Protein AF-A0A831V0W3-F1 (afdb_monomer_lite)

pLDDT: mean 89.29, std 9.59, range [54.41, 97.88]

Sequence (166 aa):
MIELRIVPLGPARFGTRNVASPAVASRDDVWIAPPPSTVLGALGDLLGVRAECPQRGGSPTQAAEDALTALADQLGIRGMWGPLVKIGDKVGIPAMDFAAFPDGSAKKFDKKTRIGLALTERKAARPGYLYRATYLHPRRVAYIYYVDGLTAIRPTAVRLGGEGRS

Radius of gyration: 17.77 Å; chains: 1; bounding box: 41×40×54 Å

Structure (mmCIF, N/CA/C/O backbone):
data_AF-A0A831V0W3-F1
#
_entry.id   AF-A0A831V0W3-F1
#
loop_
_atom_site.group_PDB
_atom_site.id
_atom_site.type_symbol
_atom_site.label_atom_id
_atom_site.label_alt_id
_atom_site.label_comp_id
_atom_site.label_asym_id
_atom_site.label_entity_id
_atom_site.label_seq_id
_atom_site.pdbx_PDB_ins_code
_atom_site.Cartn_x
_atom_site.Cartn_y
_atom_site.Cartn_z
_atom_site.occupancy
_atom_site.B_iso_or_equiv
_atom_site.auth_seq_id
_atom_site.auth_comp_id
_atom_site.auth_asym_id
_atom_site.auth_atom_id
_atom_site.pdbx_PDB_model_num
ATOM 1 N N . MET A 1 1 ? -15.705 11.020 10.733 1.00 89.88 1 MET A N 1
ATOM 2 C CA . MET A 1 1 ? -14.756 9.890 10.646 1.00 89.88 1 MET A CA 1
ATOM 3 C C . MET A 1 1 ? -15.415 8.665 10.019 1.00 89.88 1 MET A C 1
ATOM 5 O O . MET A 1 1 ? -16.534 8.338 10.397 1.00 89.88 1 MET A O 1
ATOM 9 N N . ILE A 1 2 ? -14.734 8.012 9.075 1.00 94.12 2 ILE A N 1
ATOM 10 C CA . ILE A 1 2 ? -15.157 6.779 8.394 1.00 94.12 2 ILE A CA 1
ATOM 11 C C . ILE A 1 2 ? -14.101 5.675 8.558 1.00 94.12 2 ILE A C 1
ATOM 13 O O . ILE A 1 2 ? -12.914 5.974 8.693 1.00 94.12 2 ILE A O 1
ATOM 17 N N . GLU A 1 3 ? -14.520 4.407 8.520 1.00 95.50 3 GLU A N 1
ATOM 18 C CA . GLU A 1 3 ? -13.612 3.257 8.405 1.00 95.50 3 GLU A CA 1
ATOM 19 C C . GLU A 1 3 ? -13.372 2.948 6.921 1.00 95.50 3 GLU A C 1
ATOM 21 O O . GLU A 1 3 ? -14.286 2.534 6.205 1.00 95.50 3 GLU A O 1
ATOM 26 N N . LEU A 1 4 ? -12.137 3.124 6.459 1.00 96.12 4 LEU A N 1
ATOM 27 C CA . LEU A 1 4 ? -11.691 2.693 5.141 1.00 96.12 4 LEU A CA 1
ATOM 28 C C . LEU A 1 4 ? -11.081 1.295 5.252 1.00 96.12 4 LEU A C 1
ATOM 30 O O . LEU A 1 4 ? -10.072 1.093 5.932 1.00 96.12 4 LEU A O 1
ATOM 34 N N . ARG A 1 5 ? -11.678 0.332 4.547 1.00 96.31 5 ARG A N 1
ATOM 35 C CA . ARG A 1 5 ? -11.217 -1.057 4.511 1.00 96.31 5 ARG A CA 1
ATOM 36 C C . ARG A 1 5 ? -10.682 -1.410 3.127 1.00 96.31 5 ARG A C 1
ATOM 38 O O . ARG A 1 5 ? -11.418 -1.387 2.147 1.00 96.31 5 ARG A O 1
ATOM 45 N N . ILE A 1 6 ? -9.412 -1.788 3.072 1.00 96.69 6 ILE A N 1
ATOM 46 C CA . ILE A 1 6 ? -8.694 -2.140 1.846 1.00 96.69 6 ILE A CA 1
ATOM 47 C C . ILE A 1 6 ? -8.460 -3.649 1.832 1.00 96.69 6 ILE A C 1
ATOM 49 O O . ILE A 1 6 ? -7.834 -4.189 2.745 1.00 96.69 6 ILE A O 1
ATOM 53 N N . VAL A 1 7 ? -8.928 -4.332 0.789 1.00 96.44 7 VAL A N 1
ATOM 54 C CA . VAL A 1 7 ? -8.768 -5.783 0.622 1.00 96.44 7 VAL A CA 1
ATOM 55 C C . VAL A 1 7 ? -7.999 -6.050 -0.670 1.00 96.44 7 VAL A C 1
ATOM 57 O O . VAL A 1 7 ? -8.541 -5.784 -1.739 1.00 96.44 7 VAL A O 1
ATOM 60 N N . PRO A 1 8 ? -6.769 -6.589 -0.603 1.00 95.31 8 PRO A N 1
ATOM 61 C CA . PRO A 1 8 ? -6.021 -6.945 -1.805 1.00 95.31 8 PRO A CA 1
ATOM 62 C C . PRO A 1 8 ? -6.747 -8.018 -2.617 1.00 95.31 8 PRO A C 1
ATOM 64 O O . PRO A 1 8 ? -7.13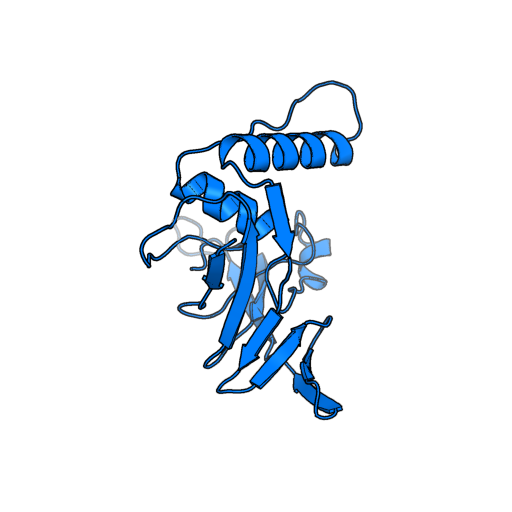5 -9.055 -2.069 1.00 95.31 8 PRO A O 1
ATOM 67 N N . LEU A 1 9 ? -6.868 -7.814 -3.929 1.00 94.56 9 LEU A N 1
ATOM 68 C CA . LEU A 1 9 ? -7.514 -8.775 -4.835 1.00 94.56 9 LEU A CA 1
ATOM 69 C C . LEU A 1 9 ? -6.565 -9.905 -5.271 1.00 94.56 9 LEU A C 1
ATOM 71 O O . LEU A 1 9 ? -6.972 -10.883 -5.896 1.00 94.56 9 LEU A O 1
ATOM 75 N N . GLY A 1 10 ? -5.284 -9.798 -4.925 1.00 93.94 10 GLY A N 1
ATOM 76 C CA . GLY A 1 10 ? -4.279 -10.828 -5.147 1.00 93.94 10 GLY A CA 1
ATOM 77 C C . GLY A 1 10 ? -2.994 -10.522 -4.382 1.00 93.94 10 GLY A C 1
ATOM 78 O O . GLY A 1 10 ? -3.031 -9.824 -3.368 1.00 93.94 10 GLY A O 1
ATOM 79 N N . PRO A 1 11 ? -1.831 -11.014 -4.855 1.00 95.12 11 PRO A N 1
ATOM 80 C CA . PRO A 1 11 ? -0.550 -10.579 -4.310 1.00 95.12 11 PRO A CA 1
ATOM 81 C C . PRO A 1 11 ? -0.469 -9.048 -4.211 1.00 95.12 11 PRO A C 1
ATOM 83 O O . PRO A 1 11 ? -0.888 -8.366 -5.142 1.00 95.12 11 PRO A O 1
ATOM 86 N N . ALA A 1 12 ? 0.069 -8.504 -3.130 1.00 94.94 12 ALA A N 1
ATOM 87 C CA . ALA A 1 12 ? 0.193 -7.061 -2.926 1.00 94.94 12 ALA A CA 1
ATOM 88 C C . ALA A 1 12 ? 1.667 -6.649 -2.917 1.00 94.94 12 ALA A C 1
ATOM 90 O O . ALA A 1 12 ? 2.540 -7.460 -2.595 1.00 94.94 12 ALA A O 1
ATOM 91 N N . ARG A 1 13 ? 1.959 -5.396 -3.275 1.00 93.75 13 ARG A N 1
ATOM 92 C CA . ARG A 1 13 ? 3.326 -4.867 -3.259 1.00 93.75 13 ARG A CA 1
ATOM 93 C C . ARG A 1 13 ? 3.346 -3.431 -2.761 1.00 93.75 13 ARG A C 1
ATOM 95 O O . ARG A 1 13 ? 3.069 -2.500 -3.510 1.00 93.75 13 ARG A O 1
ATOM 102 N N . PHE A 1 14 ? 3.750 -3.272 -1.511 1.00 93.06 14 PHE A N 1
ATOM 103 C CA . PHE A 1 14 ? 3.996 -1.979 -0.884 1.00 93.06 14 PHE A CA 1
ATOM 104 C C . PHE A 1 14 ? 5.507 -1.851 -0.697 1.00 93.06 14 PHE A C 1
ATOM 106 O O . PHE A 1 14 ? 6.048 -2.302 0.305 1.00 93.06 14 PHE A O 1
ATOM 113 N N . GLY A 1 15 ? 6.217 -1.370 -1.720 1.00 90.00 15 GLY A N 1
ATOM 114 C CA . GLY A 1 15 ? 7.682 -1.343 -1.715 1.00 90.00 15 GLY A CA 1
ATOM 115 C C . GLY A 1 15 ? 8.238 -0.546 -0.533 1.00 90.00 15 GLY A C 1
ATOM 116 O O . GLY A 1 15 ? 7.738 0.533 -0.226 1.00 90.00 15 GLY A O 1
ATOM 117 N N . THR A 1 16 ? 9.278 -1.063 0.124 1.00 87.75 16 THR A N 1
ATOM 118 C CA . THR A 1 16 ? 9.969 -0.325 1.203 1.00 87.75 16 THR A CA 1
ATOM 119 C C . THR A 1 16 ? 10.855 0.803 0.686 1.00 87.75 16 THR A C 1
ATOM 121 O O . THR A 1 16 ? 11.222 1.703 1.436 1.00 87.75 16 THR A O 1
ATOM 124 N N . ARG A 1 17 ? 11.217 0.744 -0.596 1.00 80.00 17 ARG A N 1
ATOM 125 C CA . ARG A 1 17 ? 12.086 1.697 -1.284 1.00 80.00 17 ARG A CA 1
ATOM 126 C C . ARG A 1 17 ? 11.819 1.659 -2.783 1.00 80.00 17 ARG A C 1
ATOM 128 O O . ARG A 1 17 ? 11.349 0.648 -3.307 1.00 80.00 17 ARG A O 1
ATOM 135 N N . ASN A 1 18 ? 12.213 2.720 -3.477 1.00 70.44 18 ASN A N 1
ATOM 136 C CA . ASN A 1 18 ? 12.272 2.709 -4.932 1.00 70.44 18 ASN A CA 1
ATOM 137 C C . ASN A 1 18 ? 13.465 1.865 -5.391 1.00 70.44 18 ASN A C 1
ATOM 139 O O . ASN A 1 18 ? 14.595 2.057 -4.938 1.00 70.44 18 ASN A O 1
ATOM 143 N N . VAL A 1 19 ? 13.222 0.926 -6.302 1.00 67.12 19 VAL A N 1
ATOM 144 C CA . VAL A 1 19 ? 14.269 0.091 -6.896 1.00 67.12 19 VAL A CA 1
ATOM 145 C C . VAL A 1 19 ? 14.667 0.718 -8.228 1.00 67.12 19 VAL A C 1
ATOM 147 O O . VAL A 1 19 ? 14.128 0.373 -9.271 1.00 67.12 19 VAL A O 1
ATOM 150 N N . ALA A 1 20 ? 15.571 1.697 -8.182 1.00 59.16 20 ALA A N 1
ATOM 151 C CA . ALA A 1 20 ? 15.970 2.464 -9.366 1.00 59.16 20 ALA A CA 1
ATOM 152 C C . ALA A 1 20 ? 17.127 1.831 -10.164 1.00 59.16 20 ALA A C 1
ATOM 154 O O . ALA A 1 20 ? 17.444 2.295 -11.254 1.00 59.16 20 ALA A O 1
ATOM 155 N N . SER A 1 21 ? 17.787 0.790 -9.639 1.00 59.56 21 SER A N 1
ATOM 156 C CA . SER A 1 21 ? 18.914 0.150 -10.324 1.00 59.56 21 SER A CA 1
ATOM 157 C C . SER A 1 21 ? 19.019 -1.356 -10.040 1.00 59.56 21 SER A C 1
ATOM 159 O O . SER A 1 21 ? 18.539 -1.825 -8.999 1.00 59.56 21 SER A O 1
ATOM 161 N N . PRO A 1 22 ? 19.694 -2.127 -10.919 1.00 56.75 22 PRO A N 1
ATOM 162 C CA . PRO A 1 22 ? 19.901 -3.566 -10.731 1.00 56.75 22 PRO A CA 1
ATOM 163 C C . PRO A 1 22 ? 20.595 -3.923 -9.408 1.00 56.75 22 PRO A C 1
ATOM 165 O O . PRO A 1 22 ? 20.255 -4.927 -8.784 1.00 56.75 22 PRO A O 1
ATOM 168 N N . ALA A 1 23 ? 21.515 -3.076 -8.930 1.00 54.41 23 ALA A N 1
ATOM 169 C CA . ALA A 1 23 ? 22.200 -3.278 -7.652 1.00 54.41 23 ALA A CA 1
ATOM 170 C C . ALA A 1 23 ? 21.224 -3.248 -6.459 1.00 54.41 23 ALA A C 1
ATOM 172 O O . ALA A 1 23 ? 21.380 -4.010 -5.502 1.00 54.41 23 ALA A O 1
ATOM 173 N N . VAL A 1 24 ? 20.172 -2.423 -6.540 1.00 58.75 24 VAL A N 1
ATOM 174 C CA . VAL A 1 24 ? 19.143 -2.282 -5.496 1.00 58.75 24 VAL A CA 1
ATOM 175 C C . VAL A 1 24 ? 18.071 -3.377 -5.598 1.00 58.75 24 VAL A C 1
ATOM 177 O O . VAL A 1 24 ? 17.477 -3.733 -4.582 1.00 58.75 24 VAL A O 1
ATOM 180 N N . ALA A 1 25 ? 17.871 -3.990 -6.772 1.00 59.53 25 ALA A N 1
ATOM 181 C CA . ALA A 1 25 ? 16.891 -5.070 -6.969 1.00 59.53 25 ALA A CA 1
ATOM 182 C C . ALA A 1 25 ? 17.184 -6.324 -6.121 1.00 59.53 25 ALA A C 1
ATOM 184 O O . ALA A 1 25 ? 16.272 -7.048 -5.709 1.00 59.53 25 ALA A O 1
ATOM 185 N N . SER A 1 26 ? 18.456 -6.553 -5.781 1.00 62.38 26 SER A N 1
ATOM 186 C CA . SER A 1 26 ? 18.864 -7.623 -4.860 1.00 62.38 26 SER A CA 1
ATOM 187 C C . SER A 1 26 ? 18.307 -7.445 -3.438 1.00 62.38 26 SER A C 1
ATOM 189 O O . SER A 1 26 ? 18.091 -8.433 -2.740 1.00 62.38 26 SER A O 1
ATOM 191 N N . ARG A 1 27 ? 17.999 -6.207 -3.026 1.00 72.25 27 ARG A N 1
ATOM 192 C CA . ARG A 1 27 ? 17.514 -5.840 -1.682 1.00 72.25 27 ARG A CA 1
ATOM 193 C C . ARG A 1 27 ? 16.036 -5.446 -1.663 1.00 72.25 27 ARG A C 1
ATOM 195 O O . ARG A 1 27 ? 15.586 -4.783 -0.732 1.00 72.25 27 ARG A O 1
ATOM 202 N N . ASP A 1 28 ? 15.296 -5.821 -2.702 1.00 82.62 28 ASP A N 1
ATOM 203 C CA . ASP A 1 28 ? 13.876 -5.518 -2.802 1.00 82.62 28 ASP A CA 1
ATOM 204 C C . ASP A 1 28 ? 13.051 -6.235 -1.720 1.00 82.62 28 ASP A C 1
ATOM 206 O O . ASP A 1 28 ? 13.121 -7.463 -1.575 1.00 82.62 28 ASP A O 1
ATOM 210 N N . ASP A 1 29 ? 12.245 -5.457 -0.998 1.00 88.62 29 ASP A N 1
ATOM 211 C CA . ASP A 1 29 ? 11.349 -5.923 0.058 1.00 88.62 29 ASP A CA 1
ATOM 212 C C . ASP A 1 29 ? 10.107 -5.026 0.164 1.00 88.62 29 ASP A C 1
ATOM 214 O O . ASP A 1 29 ? 10.079 -3.894 -0.337 1.00 88.62 29 ASP A O 1
ATOM 218 N N . VAL A 1 30 ? 9.083 -5.535 0.843 1.00 91.81 30 VAL A N 1
ATOM 219 C CA . VAL A 1 30 ? 7.760 -4.926 0.968 1.00 91.81 30 VAL A CA 1
ATOM 220 C C . VAL A 1 30 ? 7.339 -4.737 2.422 1.00 91.81 30 VAL A C 1
ATOM 222 O O . VAL A 1 30 ? 7.557 -5.606 3.268 1.00 91.81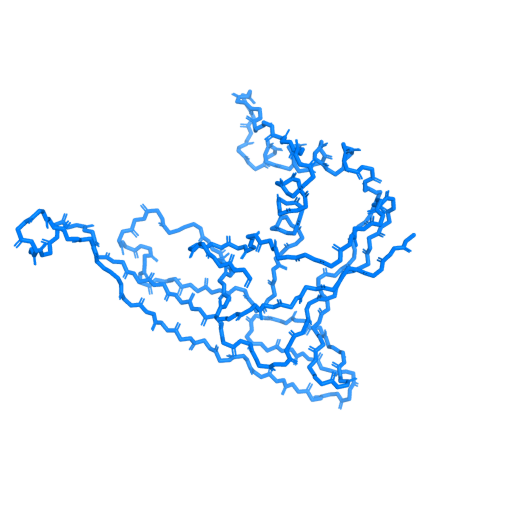 30 VAL A O 1
ATOM 225 N N . TRP A 1 31 ? 6.658 -3.624 2.679 1.00 93.25 31 TRP A N 1
ATOM 226 C CA . TRP A 1 31 ? 5.829 -3.425 3.860 1.00 93.25 31 TRP A CA 1
ATOM 227 C C . TRP A 1 31 ? 4.660 -4.405 3.838 1.00 93.25 31 TRP A C 1
ATOM 229 O O . TRP A 1 31 ? 4.124 -4.681 2.766 1.00 93.25 31 TRP A O 1
ATOM 239 N N . ILE A 1 32 ? 4.239 -4.916 5.000 1.00 94.38 32 ILE A N 1
ATOM 240 C CA . ILE A 1 32 ? 3.099 -5.850 5.095 1.00 94.38 32 ILE A CA 1
ATOM 241 C C . ILE A 1 32 ? 1.733 -5.164 4.995 1.00 94.38 32 ILE A C 1
ATOM 243 O O . ILE A 1 32 ? 0.731 -5.841 4.772 1.00 94.38 32 ILE A O 1
ATOM 247 N N . ALA A 1 33 ? 1.700 -3.842 5.158 1.00 95.44 33 ALA A N 1
ATOM 248 C CA . ALA A 1 33 ? 0.540 -2.976 5.010 1.00 95.44 33 ALA A CA 1
ATOM 249 C C . ALA A 1 33 ? 0.952 -1.737 4.195 1.00 95.44 33 ALA A C 1
ATOM 251 O O . ALA A 1 33 ? 2.125 -1.354 4.241 1.00 95.44 33 ALA A O 1
ATOM 252 N N . PRO A 1 34 ? 0.037 -1.121 3.428 1.00 95.31 34 PRO A N 1
ATOM 253 C CA . PRO A 1 34 ? 0.365 0.103 2.710 1.00 95.31 34 PRO A CA 1
ATOM 254 C C . PRO A 1 34 ? 0.734 1.207 3.717 1.00 95.31 34 PRO A C 1
ATOM 256 O O . PRO A 1 34 ? 0.183 1.243 4.811 1.00 95.31 34 PRO A O 1
ATOM 259 N N . PRO A 1 35 ? 1.675 2.110 3.422 1.00 93.81 35 PRO A N 1
ATOM 260 C CA . PRO A 1 35 ? 1.845 3.314 4.229 1.00 93.81 35 PRO A CA 1
ATOM 261 C C . PRO A 1 35 ? 0.717 4.325 3.932 1.00 93.81 35 PRO A C 1
ATOM 263 O O . PRO A 1 35 ? 0.149 4.291 2.834 1.00 93.81 35 PRO A O 1
ATOM 266 N N . PRO A 1 36 ? 0.405 5.257 4.857 1.00 93.75 36 PRO A N 1
ATOM 267 C CA . PRO A 1 36 ? -0.632 6.276 4.652 1.00 93.75 36 PRO A CA 1
ATOM 268 C C . PRO A 1 36 ? -0.480 7.062 3.342 1.00 93.75 36 PRO A C 1
ATOM 270 O O . PRO A 1 36 ? -1.461 7.283 2.640 1.00 93.75 36 PRO A O 1
ATOM 273 N N . SER A 1 37 ? 0.752 7.390 2.941 1.00 92.69 37 SER A N 1
ATOM 274 C CA . SER A 1 37 ? 1.039 8.072 1.670 1.00 92.69 37 SER A CA 1
ATO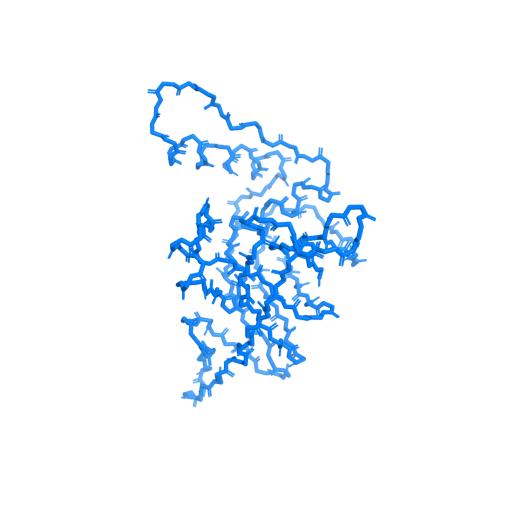M 275 C C . SER A 1 37 ? 0.596 7.277 0.436 1.00 92.69 37 SER A C 1
ATOM 277 O O . SER A 1 37 ? 0.092 7.853 -0.523 1.00 92.69 37 SER A O 1
ATOM 279 N N . THR A 1 38 ? 0.723 5.944 0.461 1.00 93.94 38 THR A N 1
ATOM 280 C CA . THR A 1 38 ? 0.243 5.069 -0.623 1.00 93.94 38 THR A CA 1
ATOM 281 C C . THR A 1 38 ? -1.283 5.057 -0.694 1.00 93.94 38 THR A C 1
ATOM 283 O O . THR A 1 38 ? -1.842 5.036 -1.787 1.00 93.94 38 THR A O 1
ATOM 286 N N . VAL A 1 39 ? -1.960 5.098 0.457 1.00 95.56 39 VAL A N 1
ATOM 287 C CA . VAL A 1 39 ? -3.428 5.169 0.515 1.00 95.56 39 VAL A CA 1
ATOM 288 C C . VAL A 1 39 ? -3.929 6.526 0.033 1.00 95.56 39 VAL A C 1
ATOM 290 O O . VAL A 1 39 ? -4.843 6.566 -0.784 1.00 95.56 39 VAL A O 1
ATOM 293 N N . LEU A 1 40 ? -3.304 7.624 0.469 1.00 94.31 40 LEU A N 1
ATOM 294 C CA . LEU A 1 40 ? -3.625 8.972 -0.006 1.00 94.31 40 LEU A CA 1
ATOM 295 C C . LEU A 1 40 ? -3.462 9.087 -1.522 1.00 94.31 40 LEU A C 1
ATOM 297 O O . LEU A 1 40 ? -4.379 9.556 -2.189 1.00 94.31 40 LEU A O 1
ATOM 301 N N . GLY A 1 41 ? -2.353 8.588 -2.076 1.00 92.62 41 GLY A N 1
ATOM 302 C CA . GLY A 1 41 ? -2.138 8.572 -3.524 1.00 92.62 41 GLY A CA 1
ATOM 303 C C . GLY A 1 41 ? -3.227 7.807 -4.284 1.00 92.62 41 GLY A C 1
ATOM 304 O O . GLY A 1 41 ? -3.726 8.295 -5.294 1.00 92.62 41 GLY A O 1
ATOM 305 N N . ALA A 1 42 ? -3.649 6.644 -3.776 1.00 94.12 42 ALA A N 1
ATOM 306 C CA . ALA A 1 42 ? -4.720 5.859 -4.394 1.00 94.12 42 ALA A CA 1
ATOM 307 C C . ALA A 1 42 ? -6.104 6.522 -4.273 1.00 94.12 42 ALA A C 1
ATOM 309 O O . ALA A 1 42 ? -6.905 6.436 -5.201 1.00 94.12 42 ALA A O 1
ATOM 310 N N . LEU A 1 43 ? -6.391 7.194 -3.153 1.00 94.50 43 LEU A N 1
ATOM 311 C CA . LEU A 1 43 ? -7.621 7.975 -2.983 1.00 94.50 43 LEU A CA 1
ATOM 312 C C . LEU A 1 43 ? -7.651 9.183 -3.923 1.00 94.50 43 LEU A C 1
ATOM 314 O O . LEU A 1 43 ? -8.689 9.450 -4.523 1.00 94.50 43 LEU A O 1
ATOM 318 N N . GLY A 1 44 ? -6.516 9.867 -4.078 1.00 93.56 44 GLY A N 1
ATOM 319 C CA . GLY A 1 44 ? -6.347 10.952 -5.040 1.00 93.56 44 GLY A CA 1
ATOM 320 C C . GLY A 1 44 ? -6.644 10.499 -6.464 1.00 93.56 44 GLY A C 1
ATOM 321 O O . GLY A 1 44 ? -7.525 11.058 -7.112 1.00 93.56 44 GLY A O 1
ATOM 322 N N . ASP A 1 45 ? -5.984 9.428 -6.914 1.00 92.88 45 ASP A N 1
ATOM 323 C CA . ASP A 1 45 ? -6.201 8.850 -8.247 1.00 92.88 45 ASP A CA 1
ATOM 324 C C . ASP A 1 45 ? -7.668 8.448 -8.470 1.00 92.88 45 ASP A C 1
ATOM 326 O O . ASP A 1 45 ? -8.270 8.828 -9.475 1.00 92.88 45 ASP A O 1
ATOM 330 N N . LEU A 1 46 ? -8.281 7.765 -7.495 1.00 93.56 46 LEU A N 1
ATOM 331 C CA . LEU A 1 46 ? -9.686 7.356 -7.564 1.00 93.56 46 LEU A CA 1
ATOM 332 C C . LEU A 1 46 ? -10.648 8.548 -7.692 1.00 93.56 46 LEU A C 1
ATOM 334 O O . LEU A 1 46 ? -11.645 8.458 -8.408 1.00 93.56 46 LEU A O 1
ATOM 338 N N . LEU A 1 47 ? -10.381 9.636 -6.970 1.00 92.62 47 LEU A N 1
ATOM 339 C CA . LEU A 1 47 ? -11.257 10.808 -6.904 1.00 92.62 47 LEU A CA 1
ATOM 340 C C . LEU A 1 47 ? -10.877 11.896 -7.920 1.00 92.62 47 LEU A C 1
ATOM 342 O O . LEU A 1 47 ? -11.477 12.968 -7.919 1.00 92.62 47 LEU A O 1
ATOM 346 N N . GLY A 1 48 ? -9.912 11.623 -8.805 1.00 90.94 48 GLY A N 1
ATOM 347 C CA . GLY A 1 48 ? -9.460 12.563 -9.833 1.00 90.94 48 GLY A CA 1
ATOM 348 C C . GLY A 1 48 ? -8.668 13.753 -9.283 1.00 90.94 48 GLY A C 1
ATOM 349 O O . GLY A 1 48 ? -8.520 14.761 -9.971 1.00 90.94 48 GLY A O 1
ATOM 350 N N . VAL A 1 49 ? -8.154 13.641 -8.059 1.00 90.19 49 VAL A N 1
ATOM 351 C CA . VAL A 1 49 ? -7.380 14.675 -7.373 1.00 90.19 49 VAL A CA 1
ATOM 352 C C . VAL A 1 49 ? -5.894 14.390 -7.561 1.00 90.19 49 VAL A C 1
ATOM 354 O O . VAL A 1 49 ? -5.395 13.323 -7.199 1.00 90.19 49 VAL A O 1
ATOM 357 N N . ARG A 1 50 ? -5.167 15.347 -8.139 1.00 82.62 50 ARG A N 1
ATOM 358 C CA . ARG A 1 50 ? -3.727 15.231 -8.393 1.00 82.62 50 ARG A CA 1
ATOM 359 C C . ARG A 1 50 ? -2.979 16.303 -7.619 1.00 82.62 50 ARG A C 1
ATOM 361 O O . ARG A 1 50 ? -3.305 17.479 -7.724 1.00 82.62 50 ARG A O 1
ATOM 368 N N . ALA A 1 51 ? -1.941 15.888 -6.904 1.00 73.44 51 ALA A N 1
ATOM 369 C CA . ALA A 1 51 ? -0.954 16.801 -6.354 1.00 73.44 51 ALA A CA 1
ATOM 370 C C . ALA A 1 51 ? 0.271 16.822 -7.266 1.00 73.44 51 ALA A C 1
ATOM 372 O O . ALA A 1 51 ? 0.849 15.779 -7.584 1.00 73.44 51 ALA A O 1
ATOM 373 N N . GLU A 1 52 ? 0.662 18.015 -7.694 1.00 78.00 52 GLU A N 1
ATOM 374 C CA . GLU A 1 52 ? 1.937 18.217 -8.366 1.00 78.00 52 GLU A CA 1
ATOM 375 C C . GLU A 1 52 ? 3.024 18.346 -7.306 1.00 78.00 52 GLU A C 1
ATOM 377 O O . GLU A 1 52 ? 2.877 19.101 -6.348 1.00 78.00 52 GLU A O 1
ATOM 382 N N . CYS A 1 53 ? 4.118 17.602 -7.465 1.00 72.25 53 CYS A N 1
ATOM 383 C CA . CYS A 1 53 ? 5.274 17.770 -6.597 1.00 72.25 53 CYS A CA 1
ATOM 384 C C . CYS A 1 53 ? 5.976 19.075 -7.002 1.00 72.25 53 CYS A C 1
ATOM 386 O O . CYS A 1 53 ? 6.489 19.151 -8.128 1.00 72.25 53 CYS A O 1
ATOM 388 N N . PRO A 1 54 ? 5.977 20.118 -6.153 1.00 68.19 54 PRO A N 1
ATOM 389 C CA . PRO A 1 54 ? 6.521 21.408 -6.538 1.00 68.19 54 PRO A CA 1
ATOM 390 C C . PRO A 1 54 ? 8.024 21.275 -6.808 1.00 68.19 54 PRO A C 1
ATOM 392 O O . PRO A 1 54 ? 8.799 20.899 -5.936 1.00 68.19 54 PRO A O 1
ATOM 395 N N . GLN A 1 55 ? 8.468 21.633 -8.016 1.00 65.31 55 GLN A N 1
ATOM 396 C CA . GLN A 1 55 ? 9.888 21.579 -8.405 1.00 65.31 55 GLN A CA 1
ATOM 397 C C . GLN A 1 55 ? 10.747 22.705 -7.791 1.00 65.31 55 GLN A C 1
ATOM 399 O O . GLN A 1 55 ? 11.849 22.990 -8.259 1.00 65.31 55 GLN A O 1
ATOM 404 N N . ARG A 1 56 ? 10.257 23.402 -6.762 1.00 56.78 56 ARG A N 1
ATOM 405 C CA . ARG A 1 56 ? 10.932 24.582 -6.211 1.00 56.78 56 ARG A CA 1
ATOM 406 C C . ARG A 1 56 ? 11.970 24.178 -5.173 1.00 56.78 56 ARG A C 1
ATOM 408 O O . ARG A 1 56 ? 11.569 23.779 -4.094 1.00 56.78 56 ARG A O 1
ATOM 415 N N . GLY A 1 57 ? 13.254 24.359 -5.502 1.00 60.81 57 GLY A N 1
ATOM 416 C CA . GLY A 1 57 ? 14.408 24.759 -4.660 1.00 60.81 57 GLY A CA 1
ATOM 417 C C . GLY A 1 57 ? 14.668 24.158 -3.263 1.00 60.81 57 GLY A C 1
ATOM 418 O O . GLY A 1 57 ? 15.712 24.457 -2.691 1.00 60.81 57 GLY A O 1
ATOM 419 N N . GLY A 1 58 ? 13.767 23.359 -2.698 1.00 68.88 58 GLY A N 1
ATOM 420 C CA . GLY A 1 58 ? 13.852 22.734 -1.383 1.00 68.88 58 GLY A CA 1
ATOM 421 C C . GLY A 1 58 ? 14.285 21.272 -1.459 1.00 68.88 58 GLY A C 1
ATOM 422 O O . GLY A 1 58 ? 14.587 20.741 -2.531 1.00 68.88 58 GLY A O 1
ATOM 423 N N . SER A 1 59 ? 14.324 20.602 -0.304 1.00 82.81 59 SER A N 1
ATOM 424 C CA . SER A 1 59 ? 14.630 19.172 -0.271 1.00 82.81 59 SER A CA 1
ATOM 425 C C . SER A 1 59 ? 13.501 18.375 -0.954 1.00 82.81 59 SER A C 1
ATOM 427 O O . SER A 1 59 ? 12.325 18.692 -0.759 1.00 82.81 59 SER A O 1
ATOM 429 N N . PRO A 1 60 ? 13.816 17.316 -1.726 1.00 81.25 60 PRO A N 1
ATOM 430 C CA . PRO A 1 60 ? 12.796 16.475 -2.357 1.00 81.25 60 PRO A CA 1
ATOM 431 C C . PRO A 1 60 ? 11.789 15.877 -1.367 1.00 81.25 60 PRO A C 1
ATOM 433 O O . PRO A 1 60 ? 10.634 15.655 -1.720 1.00 81.25 60 PRO A O 1
ATOM 436 N N . THR A 1 61 ? 12.219 15.627 -0.126 1.00 83.69 61 THR A N 1
ATOM 437 C CA . THR A 1 61 ? 11.356 15.126 0.947 1.00 83.69 61 THR A CA 1
ATOM 438 C C . THR A 1 61 ? 10.296 16.152 1.332 1.00 83.69 61 THR A C 1
ATOM 440 O O . THR A 1 61 ? 9.121 15.805 1.347 1.00 83.69 61 THR A O 1
ATOM 443 N N . GLN A 1 62 ? 10.686 17.412 1.559 1.00 86.06 62 GLN A N 1
ATOM 444 C CA . GLN A 1 62 ? 9.736 18.468 1.921 1.00 86.06 62 GLN A CA 1
ATOM 445 C C . GLN A 1 62 ? 8.704 18.681 0.810 1.00 86.06 62 GLN A C 1
ATOM 447 O O . GLN A 1 62 ? 7.511 18.714 1.076 1.00 86.06 62 GLN A O 1
ATOM 452 N N . ALA A 1 63 ? 9.149 18.728 -0.450 1.00 86.44 63 ALA A N 1
ATOM 453 C CA . ALA A 1 63 ? 8.239 18.881 -1.585 1.00 86.44 63 ALA A CA 1
ATOM 454 C C . ALA A 1 63 ? 7.219 17.728 -1.683 1.00 86.44 63 ALA A C 1
ATOM 456 O O . ALA A 1 63 ? 6.058 17.953 -2.023 1.00 86.44 63 ALA A O 1
ATOM 457 N N . ALA A 1 64 ? 7.631 16.495 -1.363 1.00 85.75 64 ALA A N 1
ATOM 458 C CA . ALA A 1 64 ? 6.731 15.345 -1.330 1.00 85.75 64 ALA A CA 1
ATOM 459 C C . ALA A 1 64 ? 5.731 15.415 -0.161 1.00 85.75 64 ALA A C 1
ATOM 461 O O . ALA A 1 64 ? 4.565 15.063 -0.340 1.00 85.75 64 ALA A O 1
ATOM 462 N N . GLU A 1 65 ? 6.163 15.871 1.015 1.00 88.44 65 GLU A N 1
ATOM 463 C CA . GLU A 1 65 ? 5.289 16.075 2.179 1.00 88.44 65 GLU A CA 1
ATOM 464 C C . GLU A 1 65 ? 4.262 17.188 1.934 1.00 88.44 65 GLU A C 1
ATOM 466 O O . GLU A 1 65 ? 3.073 16.999 2.205 1.00 88.44 65 GLU A O 1
ATOM 471 N N . ASP A 1 66 ? 4.685 18.303 1.338 1.00 89.12 66 ASP A N 1
ATOM 472 C CA . ASP A 1 66 ? 3.804 19.413 0.968 1.00 89.12 66 ASP A CA 1
ATOM 473 C C . ASP A 1 66 ? 2.758 18.960 -0.062 1.00 89.12 66 ASP A C 1
ATOM 475 O O . ASP A 1 66 ? 1.570 19.259 0.072 1.00 89.12 66 ASP A O 1
ATOM 479 N N . ALA A 1 67 ? 3.172 18.170 -1.060 1.00 89.69 67 ALA A N 1
ATOM 480 C CA . ALA A 1 67 ? 2.263 17.602 -2.054 1.00 89.69 67 ALA A CA 1
ATOM 481 C C . ALA A 1 67 ? 1.245 16.632 -1.427 1.00 89.69 67 ALA A C 1
ATOM 483 O O . ALA A 1 67 ? 0.068 16.656 -1.791 1.00 89.69 67 ALA A O 1
ATOM 484 N N . LEU A 1 68 ? 1.662 15.797 -0.468 1.00 90.44 68 LEU A N 1
ATOM 485 C CA . LEU A 1 68 ? 0.750 14.912 0.267 1.00 90.44 68 LEU A CA 1
ATOM 486 C C . LEU A 1 68 ? -0.226 15.693 1.154 1.00 90.44 68 LEU A C 1
ATOM 488 O O . LEU A 1 68 ? -1.387 15.299 1.260 1.00 90.44 68 LEU A O 1
ATOM 492 N N . THR A 1 69 ? 0.224 16.793 1.758 1.00 91.25 69 THR A N 1
ATOM 493 C CA . THR A 1 69 ? -0.623 17.679 2.568 1.00 91.25 69 THR A CA 1
ATOM 494 C C . THR A 1 69 ? -1.676 18.354 1.695 1.00 91.25 69 THR A C 1
ATOM 496 O O . THR A 1 69 ? -2.867 18.239 1.972 1.00 91.25 69 THR A O 1
ATOM 499 N N . ALA A 1 70 ? -1.265 18.938 0.566 1.00 91.31 70 ALA A N 1
ATOM 500 C CA . ALA A 1 70 ? -2.185 19.531 -0.401 1.00 91.31 70 ALA A CA 1
ATOM 501 C C . ALA A 1 70 ? -3.191 18.506 -0.953 1.00 91.31 70 ALA A C 1
ATOM 503 O O . ALA A 1 70 ? -4.362 18.828 -1.156 1.00 91.31 70 ALA A O 1
ATOM 504 N N . LEU A 1 71 ? -2.756 17.259 -1.173 1.00 93.19 71 LEU A N 1
ATOM 505 C CA . LEU A 1 71 ? -3.646 16.172 -1.575 1.00 93.19 71 LEU A CA 1
ATOM 506 C C . LEU A 1 71 ? -4.689 15.866 -0.494 1.00 93.19 71 LEU A C 1
ATOM 508 O O . LEU A 1 71 ? -5.868 15.714 -0.810 1.00 93.19 71 LEU A O 1
ATOM 512 N N . ALA A 1 72 ? -4.272 15.776 0.771 1.00 94.25 72 ALA A N 1
ATOM 513 C CA . ALA A 1 72 ? -5.182 15.550 1.888 1.00 94.25 72 ALA A CA 1
ATOM 514 C C . ALA A 1 72 ? -6.212 16.685 2.013 1.00 94.25 72 ALA A C 1
ATOM 516 O O . ALA A 1 72 ? -7.405 16.395 2.121 1.00 94.25 72 ALA A O 1
ATOM 517 N N . ASP A 1 73 ? -5.780 17.944 1.890 1.00 93.62 73 ASP A N 1
ATOM 518 C CA . ASP A 1 73 ? -6.654 19.122 1.939 1.00 93.62 73 ASP A CA 1
ATOM 519 C C . ASP A 1 73 ? -7.710 19.102 0.825 1.00 93.62 73 ASP A C 1
ATOM 521 O O . ASP A 1 73 ? -8.900 19.290 1.088 1.00 93.62 73 ASP A O 1
ATOM 525 N N . GLN A 1 74 ? -7.307 18.803 -0.416 1.00 93.56 74 GLN A N 1
ATOM 526 C CA . GLN A 1 74 ? -8.230 18.705 -1.556 1.00 93.56 74 GLN A CA 1
ATOM 527 C C . GLN A 1 74 ? -9.231 17.550 -1.414 1.00 93.56 74 GLN A C 1
ATOM 529 O O . GLN A 1 74 ? -10.367 17.650 -1.875 1.00 93.56 74 GLN A O 1
ATOM 534 N N . LEU A 1 75 ? -8.829 16.462 -0.754 1.00 94.19 75 LEU A N 1
ATOM 535 C CA . LEU A 1 75 ? -9.705 15.337 -0.416 1.00 94.19 75 LEU A CA 1
ATOM 536 C C . LEU A 1 75 ? -10.598 15.613 0.810 1.00 94.19 75 LEU A C 1
ATOM 538 O O . LEU A 1 75 ? -11.430 14.770 1.159 1.00 94.19 75 LEU A O 1
ATOM 542 N N . GLY A 1 76 ? -10.422 16.760 1.476 1.00 94.88 76 GLY A N 1
ATOM 543 C CA . GLY A 1 76 ? -11.110 17.119 2.715 1.00 94.88 76 GLY A CA 1
ATOM 544 C C . GLY A 1 76 ? -10.654 16.310 3.932 1.00 94.88 76 GLY A C 1
ATOM 545 O O . GLY A 1 76 ? -11.353 16.284 4.943 1.00 94.88 76 GLY A O 1
ATOM 546 N N . ILE A 1 77 ? -9.515 15.618 3.853 1.00 96.06 77 ILE A N 1
ATOM 547 C CA . ILE A 1 77 ? -9.014 14.746 4.917 1.00 96.06 77 ILE A CA 1
ATOM 548 C C . ILE A 1 77 ? -8.346 15.589 6.004 1.00 96.06 77 ILE A C 1
ATOM 550 O O . ILE A 1 77 ? -7.301 16.187 5.788 1.00 96.06 77 ILE A O 1
ATOM 554 N N . ARG A 1 78 ? -8.915 15.559 7.211 1.00 95.62 78 ARG A N 1
ATOM 555 C CA . ARG A 1 78 ? -8.375 16.245 8.402 1.00 95.62 78 ARG A CA 1
ATOM 556 C C . ARG A 1 78 ? -7.457 15.359 9.240 1.00 95.62 78 ARG A C 1
ATOM 558 O O . ARG A 1 78 ? -6.685 15.852 10.054 1.00 95.62 78 ARG A O 1
ATOM 565 N N . GLY A 1 79 ? -7.573 14.043 9.079 1.00 95.00 79 GLY A N 1
ATOM 566 C CA . GLY A 1 79 ? -6.780 13.070 9.820 1.00 95.00 79 GLY A CA 1
ATOM 567 C C . GLY A 1 79 ? -6.935 11.661 9.264 1.00 95.00 79 GLY A C 1
ATOM 568 O O . GLY A 1 79 ? -8.005 11.284 8.783 1.00 95.00 79 GLY A O 1
ATOM 569 N N . MET A 1 80 ? -5.858 10.880 9.337 1.00 95.69 80 MET A N 1
ATOM 570 C CA . MET A 1 80 ? -5.823 9.472 8.948 1.00 95.69 80 MET A CA 1
ATOM 571 C C . MET A 1 80 ? -5.062 8.675 10.013 1.00 95.69 80 MET A C 1
ATOM 573 O O . MET A 1 80 ? -3.907 8.973 10.304 1.00 95.69 80 MET A O 1
ATOM 577 N N . TRP A 1 81 ? -5.697 7.643 10.568 1.00 95.94 81 TRP A N 1
ATOM 578 C CA . TRP A 1 81 ? -5.113 6.750 11.572 1.00 95.94 81 TRP A CA 1
ATOM 579 C C . TRP A 1 81 ? -5.038 5.322 11.031 1.00 95.94 81 TRP A C 1
ATOM 581 O O . TRP A 1 81 ? -6.006 4.822 10.458 1.00 95.94 81 TRP A O 1
ATOM 591 N N . GLY A 1 82 ? -3.898 4.659 11.231 1.00 94.62 82 GLY A N 1
ATOM 592 C CA . GLY A 1 82 ? -3.625 3.301 10.755 1.00 94.62 82 GLY A CA 1
ATOM 593 C C . GLY A 1 82 ? -2.200 3.159 10.199 1.00 94.62 82 GLY A C 1
ATOM 594 O O . GLY A 1 82 ? -1.390 4.072 10.366 1.00 94.62 82 GLY A O 1
ATOM 595 N N . PRO A 1 83 ? -1.882 2.046 9.511 1.00 96.06 83 PRO A N 1
ATOM 596 C CA . PRO A 1 83 ? -2.765 0.909 9.240 1.00 96.06 83 PRO A CA 1
ATOM 597 C C . PRO A 1 83 ? -2.972 -0.009 10.449 1.00 96.06 83 PRO A C 1
ATOM 599 O O . PRO A 1 83 ? -2.033 -0.315 11.179 1.00 96.06 83 PRO A O 1
ATOM 602 N N . LEU A 1 84 ? -4.183 -0.550 10.578 1.00 97.44 84 LEU A N 1
ATOM 603 C CA . LEU A 1 84 ? -4.430 -1.806 11.290 1.00 97.44 84 LEU A CA 1
ATOM 604 C C . LEU A 1 84 ? -4.587 -2.948 10.282 1.00 97.44 84 LEU A C 1
ATOM 606 O O . LEU A 1 84 ? -4.972 -2.738 9.130 1.00 97.44 84 LEU A O 1
ATOM 610 N N . VAL A 1 85 ? -4.311 -4.172 10.717 1.00 97.00 85 VAL A N 1
ATOM 611 C CA . VAL A 1 85 ? -4.454 -5.383 9.905 1.00 97.00 85 VAL A CA 1
ATOM 612 C C . VAL A 1 85 ? -5.541 -6.258 10.510 1.00 97.00 85 VAL A C 1
ATOM 614 O O . VAL A 1 85 ? -5.416 -6.714 11.644 1.00 97.00 85 VAL A O 1
ATOM 617 N N . LYS A 1 86 ? -6.581 -6.558 9.734 1.00 96.81 86 LYS A N 1
ATOM 618 C CA . LYS A 1 86 ? -7.606 -7.540 10.088 1.00 96.81 86 LYS A CA 1
ATOM 619 C C . LYS A 1 86 ? -7.341 -8.868 9.390 1.00 96.81 86 LYS A C 1
ATOM 621 O O . LYS A 1 86 ? -7.218 -8.901 8.167 1.00 96.81 86 LYS A O 1
ATOM 626 N N . ILE A 1 87 ? -7.278 -9.958 10.155 1.00 94.06 87 ILE A N 1
ATOM 627 C CA . ILE A 1 87 ? -7.100 -11.329 9.656 1.00 94.06 87 ILE A CA 1
ATOM 628 C C . ILE A 1 87 ? -8.164 -12.222 10.295 1.00 94.06 87 ILE A C 1
ATOM 630 O O . ILE A 1 87 ? -8.084 -12.538 11.482 1.00 94.06 87 ILE A O 1
ATOM 634 N N . GLY A 1 88 ? -9.154 -12.640 9.502 1.00 89.88 88 GLY A N 1
ATOM 635 C CA . GLY A 1 88 ? -10.373 -13.233 10.063 1.00 89.88 88 GLY A CA 1
ATOM 636 C C . GLY A 1 88 ? -11.047 -12.237 11.010 1.00 89.88 88 GLY A C 1
ATOM 637 O O . GLY A 1 88 ? -11.269 -11.088 10.626 1.00 89.88 88 GLY A O 1
ATOM 638 N N . ASP A 1 89 ? -11.299 -12.652 12.249 1.00 90.94 89 ASP A N 1
ATOM 639 C CA . ASP A 1 89 ? -11.929 -11.806 13.273 1.00 90.94 89 ASP A CA 1
ATOM 640 C C . ASP A 1 89 ? -10.929 -11.035 14.143 1.00 90.94 89 ASP A C 1
ATOM 642 O O . ASP A 1 89 ? -11.325 -10.187 14.940 1.00 90.94 89 ASP A O 1
ATOM 646 N N . LYS A 1 90 ? -9.623 -11.272 13.970 1.00 94.56 90 LYS A N 1
ATOM 647 C CA . LYS A 1 90 ? -8.583 -10.582 14.740 1.00 94.56 90 LYS A CA 1
ATOM 648 C C . LYS A 1 90 ? -8.169 -9.280 14.066 1.00 94.56 90 LYS A C 1
ATOM 650 O O . LYS A 1 90 ? -7.934 -9.260 12.858 1.00 94.56 90 LYS A O 1
ATOM 655 N N . VAL A 1 91 ? -7.999 -8.225 14.859 1.00 96.81 91 VAL A N 1
ATOM 656 C CA . VAL A 1 91 ? -7.413 -6.944 14.438 1.00 96.81 91 VAL A CA 1
ATOM 657 C C . VAL A 1 91 ? -6.091 -6.755 15.170 1.00 96.81 91 VAL A C 1
ATOM 659 O O . VAL A 1 91 ? -6.027 -6.932 16.385 1.00 96.81 91 VAL A O 1
ATOM 662 N N . GLY A 1 92 ? -5.035 -6.449 14.425 1.00 96.25 92 GLY A N 1
ATOM 663 C CA . GLY A 1 92 ? -3.678 -6.322 14.937 1.00 96.25 92 GLY A CA 1
ATOM 664 C C . GLY A 1 92 ? -2.925 -5.143 14.334 1.00 96.25 92 GLY A C 1
ATOM 665 O O . GLY A 1 92 ? -3.382 -4.497 13.388 1.00 96.25 92 GLY A O 1
ATOM 666 N N . ILE A 1 93 ? -1.747 -4.885 14.890 1.00 96.12 93 ILE A N 1
ATOM 667 C CA . ILE A 1 93 ? -0.846 -3.811 14.480 1.00 96.12 93 ILE A CA 1
ATOM 668 C C . ILE A 1 93 ? 0.212 -4.409 13.543 1.00 96.12 93 ILE A C 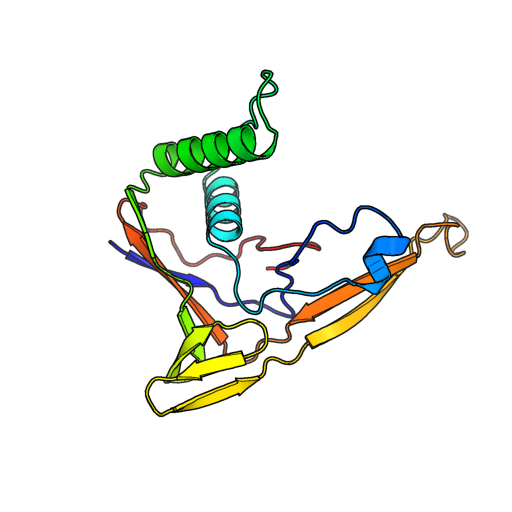1
ATOM 670 O O . ILE A 1 93 ? 0.851 -5.403 13.908 1.00 96.12 93 ILE A O 1
ATOM 674 N N . PRO A 1 94 ? 0.403 -3.860 12.331 1.00 95.00 94 PRO A N 1
ATOM 675 C CA . PRO A 1 94 ? 1.459 -4.312 11.441 1.00 95.00 94 PRO A CA 1
ATOM 676 C C . PRO A 1 94 ? 2.840 -3.889 11.954 1.00 95.00 94 PRO A C 1
ATOM 678 O O . PRO A 1 94 ? 3.068 -2.724 12.262 1.00 95.00 94 PRO A O 1
ATOM 681 N N . ALA A 1 95 ? 3.773 -4.836 11.979 1.00 89.56 95 ALA A N 1
ATOM 682 C CA . ALA A 1 95 ? 5.211 -4.614 12.112 1.00 89.56 95 ALA A CA 1
ATOM 683 C C . ALA A 1 95 ? 5.914 -4.873 10.760 1.00 89.56 95 ALA A C 1
ATOM 685 O O . ALA A 1 95 ? 5.264 -4.971 9.723 1.00 89.56 95 ALA A O 1
ATOM 686 N N . MET A 1 96 ? 7.245 -5.004 10.748 1.00 82.12 96 MET A N 1
ATOM 687 C CA . MET A 1 96 ? 8.018 -5.219 9.510 1.00 82.12 96 MET A CA 1
ATOM 688 C C . MET A 1 96 ? 7.608 -6.486 8.737 1.00 82.12 96 MET A C 1
ATOM 690 O O . MET A 1 96 ? 7.429 -6.431 7.523 1.00 82.12 96 MET A O 1
ATOM 694 N N . ASP A 1 97 ? 7.451 -7.619 9.434 1.00 89.00 97 ASP A N 1
ATOM 695 C CA . ASP A 1 97 ? 7.241 -8.943 8.816 1.00 89.00 97 ASP A CA 1
ATOM 696 C C . ASP A 1 97 ? 6.006 -9.693 9.338 1.00 89.00 97 ASP A C 1
ATOM 698 O O . ASP A 1 97 ? 5.649 -10.762 8.829 1.00 89.00 97 ASP A O 1
ATOM 702 N N . PHE A 1 98 ? 5.349 -9.164 10.368 1.00 92.81 98 PHE A N 1
ATOM 703 C CA . PHE A 1 98 ? 4.233 -9.812 11.049 1.00 92.81 98 PHE A CA 1
ATOM 704 C C . PHE A 1 98 ? 3.208 -8.793 11.546 1.00 92.81 98 PHE A C 1
ATOM 706 O O . PHE A 1 98 ? 3.534 -7.628 11.742 1.00 92.81 98 PHE A O 1
ATOM 713 N N . ALA A 1 99 ? 1.978 -9.240 11.781 1.00 95.56 99 ALA A N 1
ATOM 714 C CA . ALA A 1 99 ? 1.001 -8.491 12.566 1.00 95.56 99 ALA A CA 1
ATOM 715 C C . ALA A 1 99 ? 0.987 -9.015 14.006 1.00 95.56 99 ALA A C 1
ATOM 717 O O . ALA A 1 99 ? 0.911 -10.231 14.202 1.00 95.56 99 ALA A O 1
ATOM 718 N N . ALA A 1 100 ? 1.068 -8.110 14.980 1.00 96.12 100 ALA A N 1
ATOM 719 C CA . ALA A 1 100 ? 0.906 -8.406 16.402 1.00 96.12 100 ALA A CA 1
ATOM 720 C C . ALA A 1 100 ? -0.550 -8.184 16.822 1.00 96.12 100 ALA A C 1
ATOM 722 O O . ALA A 1 100 ? -1.166 -7.197 16.413 1.00 96.12 100 ALA A O 1
ATOM 723 N N . PHE A 1 101 ? -1.094 -9.075 17.642 1.00 96.31 101 PHE A N 1
ATOM 724 C CA . PHE A 1 101 ? -2.476 -9.013 18.111 1.00 96.31 101 PHE A CA 1
ATOM 725 C C . PHE A 1 101 ? -2.544 -8.725 19.619 1.00 96.31 101 PHE A C 1
ATOM 727 O O . PHE A 1 101 ? -1.606 -9.061 20.344 1.00 96.31 101 PHE A O 1
ATOM 734 N N . PRO A 1 102 ? -3.651 -8.140 20.119 1.00 93.50 102 PRO A N 1
ATOM 735 C CA . PRO A 1 102 ? -3.813 -7.831 21.545 1.00 93.50 102 PRO A CA 1
ATOM 736 C C . PRO A 1 102 ? -3.729 -9.045 22.483 1.00 93.50 102 PRO A C 1
ATOM 738 O O . PRO A 1 102 ? -3.417 -8.886 23.655 1.00 93.50 102 PRO A O 1
ATOM 741 N N . ASP A 1 103 ? -3.978 -10.254 21.973 1.00 94.06 103 ASP A N 1
ATOM 742 C CA . ASP A 1 103 ? -3.857 -11.516 22.717 1.00 94.06 103 ASP A CA 1
ATOM 743 C C . ASP A 1 103 ? -2.402 -12.020 22.844 1.00 94.06 103 ASP A C 1
ATOM 745 O O . ASP A 1 103 ? -2.171 -13.141 23.291 1.00 94.06 103 ASP A O 1
ATOM 749 N N . GLY A 1 104 ? -1.420 -11.221 22.410 1.00 93.38 104 GLY A N 1
ATOM 750 C CA . GLY A 1 104 ? 0.003 -11.565 22.414 1.00 93.38 104 GLY A CA 1
ATOM 751 C C . GLY A 1 104 ? 0.434 -12.467 21.254 1.00 93.38 104 GLY A C 1
ATOM 752 O O . GLY A 1 104 ? 1.628 -12.717 21.085 1.00 93.38 104 GLY A O 1
ATOM 753 N N . SER A 1 105 ? -0.500 -12.942 20.422 1.00 95.12 105 SER A N 1
ATOM 754 C CA . SER A 1 105 ? -0.154 -13.724 19.237 1.00 95.12 105 SER A CA 1
ATOM 755 C C . SER A 1 105 ? 0.417 -12.840 18.124 1.00 95.12 105 SER A C 1
ATOM 757 O O . SER A 1 105 ? 0.133 -11.645 18.024 1.00 95.12 105 SER A O 1
ATOM 759 N N . ALA A 1 106 ? 1.220 -13.442 17.247 1.00 94.81 106 ALA A N 1
ATOM 760 C CA . ALA A 1 106 ? 1.761 -12.784 16.066 1.00 94.81 106 ALA A CA 1
ATOM 761 C C . ALA A 1 106 ? 1.578 -13.666 14.830 1.00 94.81 106 ALA A C 1
A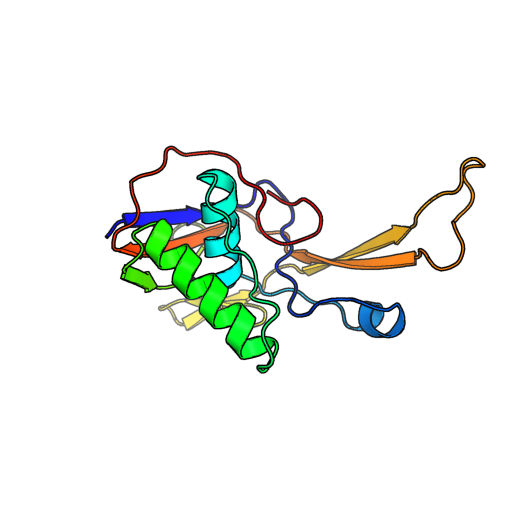TOM 763 O O . ALA A 1 106 ? 1.706 -14.890 14.896 1.00 94.81 106 ALA A O 1
ATOM 764 N N . LYS A 1 107 ? 1.301 -13.046 13.680 1.00 94.19 107 LYS A N 1
ATOM 765 C CA . LYS A 1 107 ? 1.190 -13.752 12.399 1.00 94.19 107 LYS A CA 1
ATOM 766 C C . LYS A 1 107 ? 2.140 -13.169 11.369 1.00 94.19 107 LYS A C 1
ATOM 768 O O . LYS A 1 107 ? 1.986 -12.020 10.961 1.00 94.19 107 LYS A O 1
ATOM 773 N N . LYS A 1 108 ? 3.084 -13.995 10.917 1.00 93.56 108 LYS A N 1
ATOM 774 C CA . LYS A 1 108 ? 4.011 -13.662 9.834 1.00 93.56 108 LYS A CA 1
ATOM 775 C C . LYS A 1 108 ? 3.287 -13.616 8.487 1.00 93.56 108 LYS A C 1
ATOM 777 O O . LYS A 1 108 ? 2.364 -14.395 8.243 1.00 93.56 108 LYS A O 1
ATOM 782 N N . PHE A 1 109 ? 3.715 -12.702 7.624 1.00 92.50 109 PHE A N 1
ATOM 783 C CA . PHE A 1 109 ? 3.213 -12.592 6.259 1.00 92.50 109 PHE A CA 1
ATOM 784 C C . PHE A 1 109 ? 4.092 -13.359 5.273 1.00 92.50 109 PHE A C 1
ATOM 786 O O . PHE A 1 109 ? 5.318 -13.249 5.289 1.00 92.50 109 PHE A O 1
ATOM 793 N N . ASP A 1 110 ? 3.447 -14.085 4.360 1.00 91.88 110 ASP A N 1
ATOM 794 C CA . ASP A 1 110 ? 4.138 -14.780 3.280 1.00 91.88 110 ASP A CA 1
ATOM 795 C C . ASP A 1 110 ? 4.603 -13.778 2.220 1.00 91.88 110 ASP A C 1
ATOM 797 O O . ASP A 1 110 ? 3.803 -13.207 1.465 1.00 91.88 110 ASP A O 1
ATOM 801 N N . LYS A 1 111 ? 5.921 -13.601 2.142 1.00 92.69 111 LYS A N 1
ATOM 802 C CA . LYS A 1 111 ? 6.606 -12.846 1.092 1.00 92.69 111 LYS A CA 1
ATOM 803 C C . LYS A 1 111 ? 7.111 -13.822 0.029 1.00 92.69 111 LYS A C 1
ATOM 805 O O . LYS A 1 111 ? 7.787 -14.796 0.349 1.00 92.69 111 LYS A O 1
ATOM 810 N N . LYS A 1 112 ? 6.808 -13.569 -1.247 1.00 93.12 112 LYS A N 1
ATOM 811 C CA . LYS A 1 112 ? 7.371 -14.333 -2.372 1.00 93.12 112 LYS A CA 1
ATOM 812 C C . LYS A 1 112 ? 8.014 -13.404 -3.378 1.00 93.12 112 LYS A C 1
ATOM 814 O O . LYS A 1 112 ? 7.423 -12.410 -3.791 1.00 93.12 112 LYS A O 1
ATOM 819 N N . THR A 1 113 ? 9.216 -13.769 -3.793 1.00 91.62 113 THR A N 1
ATOM 820 C CA . THR A 1 113 ? 9.933 -13.101 -4.873 1.00 91.62 113 THR A CA 1
ATOM 821 C C . THR A 1 113 ? 9.435 -13.605 -6.227 1.00 91.62 113 THR A C 1
ATOM 823 O O . THR A 1 113 ? 9.204 -14.800 -6.403 1.00 91.62 113 THR A O 1
ATOM 826 N N . ARG A 1 114 ? 9.311 -12.697 -7.192 1.00 91.25 114 ARG A N 1
ATOM 827 C CA . ARG A 1 114 ? 9.168 -12.992 -8.619 1.00 91.25 114 ARG A CA 1
ATOM 828 C C . ARG A 1 114 ? 10.310 -12.333 -9.381 1.00 91.25 114 ARG A C 1
ATOM 830 O O . ARG A 1 114 ? 10.773 -11.258 -8.999 1.00 91.25 114 ARG A O 1
ATOM 837 N N . ILE A 1 115 ? 10.741 -12.990 -10.448 1.00 89.25 115 ILE A N 1
ATOM 838 C CA . ILE A 1 115 ? 11.722 -12.465 -11.394 1.00 89.25 115 ILE A CA 1
ATOM 839 C C . ILE A 1 115 ? 10.973 -12.164 -12.684 1.00 89.25 115 ILE A C 1
ATOM 841 O O . ILE A 1 115 ? 10.199 -13.000 -13.154 1.00 89.25 115 ILE A O 1
ATOM 845 N N . GLY A 1 116 ? 11.180 -10.972 -13.225 1.00 88.00 116 GLY A N 1
ATOM 846 C CA . GLY A 1 116 ? 10.641 -10.571 -14.515 1.00 88.00 116 GLY A CA 1
ATOM 847 C C . GLY A 1 116 ? 11.754 -10.105 -15.441 1.00 88.00 116 GLY A C 1
ATOM 848 O O . GLY A 1 116 ? 12.830 -9.705 -14.996 1.00 88.00 116 GLY A O 1
ATOM 849 N N . LEU A 1 117 ? 11.497 -10.180 -16.741 1.00 89.81 117 LEU A N 1
ATOM 850 C CA . LEU A 1 117 ? 12.390 -9.666 -17.769 1.00 89.81 117 LEU A CA 1
ATOM 851 C C . LEU A 1 117 ? 11.585 -9.008 -18.884 1.00 89.81 117 LEU A C 1
ATOM 853 O O . LEU A 1 117 ? 10.446 -9.402 -19.139 1.00 89.81 117 LEU A O 1
ATOM 857 N N . ALA A 1 118 ? 12.178 -8.029 -19.562 1.00 89.25 118 ALA A N 1
ATOM 858 C CA . ALA A 1 118 ? 11.623 -7.519 -20.811 1.00 89.25 118 ALA A CA 1
ATOM 859 C C . ALA A 1 118 ? 12.124 -8.353 -21.995 1.00 89.25 118 ALA A C 1
ATOM 861 O O . ALA A 1 118 ? 13.291 -8.751 -22.038 1.00 89.25 118 ALA A O 1
ATOM 862 N N . LEU A 1 119 ? 11.248 -8.590 -22.970 1.00 93.81 119 LEU A N 1
ATOM 863 C CA . LEU A 1 119 ? 11.591 -9.260 -24.221 1.00 93.81 119 LEU A CA 1
ATOM 864 C C . LEU A 1 119 ? 11.849 -8.238 -25.330 1.00 93.81 119 LEU A C 1
ATOM 866 O O . LEU A 1 119 ? 11.269 -7.154 -25.347 1.00 93.81 119 LEU A O 1
ATOM 870 N N . THR A 1 120 ? 12.721 -8.596 -26.265 1.00 94.75 120 THR A N 1
ATOM 871 C CA . THR A 1 120 ? 12.842 -7.922 -27.560 1.00 94.75 120 THR A CA 1
ATOM 872 C C . THR A 1 120 ? 11.738 -8.400 -28.504 1.00 94.75 120 THR A C 1
ATOM 874 O O . THR A 1 120 ? 11.086 -9.417 -28.257 1.00 94.75 120 THR A O 1
ATOM 877 N N . GLU A 1 121 ? 11.576 -7.727 -29.642 1.00 95.94 121 GLU A N 1
ATOM 878 C CA . GLU A 1 121 ? 10.647 -8.142 -30.709 1.00 95.94 121 GLU A CA 1
ATOM 879 C C . GLU A 1 121 ? 10.910 -9.573 -31.208 1.00 95.94 121 GLU A C 1
ATOM 881 O O . GLU A 1 121 ? 10.002 -10.270 -31.653 1.00 95.94 121 GLU A O 1
ATOM 886 N N . ARG A 1 122 ? 12.149 -10.058 -31.061 1.00 96.31 122 ARG A N 1
ATOM 887 C CA . ARG A 1 122 ? 12.563 -11.418 -31.432 1.00 96.31 122 ARG A CA 1
ATOM 888 C C . ARG A 1 122 ? 12.350 -12.449 -30.319 1.00 96.31 122 ARG A C 1
ATOM 890 O O . ARG A 1 122 ? 12.891 -13.546 -30.406 1.00 96.31 122 ARG A O 1
ATOM 897 N N . LYS A 1 123 ? 11.605 -12.108 -29.260 1.00 94.81 123 LYS A N 1
ATOM 898 C CA . LYS A 1 123 ? 11.365 -12.960 -28.077 1.00 94.81 123 LYS A CA 1
ATOM 899 C C . LYS A 1 123 ? 12.644 -13.384 -27.335 1.00 94.81 123 LYS A C 1
ATOM 901 O O . LYS A 1 123 ? 12.641 -14.383 -26.623 1.00 94.81 123 LYS A O 1
ATOM 906 N N . ALA A 1 124 ? 13.724 -12.614 -27.465 1.00 95.06 124 ALA A N 1
ATOM 907 C CA . ALA A 1 124 ? 14.935 -12.785 -26.664 1.00 95.06 124 ALA A CA 1
ATOM 908 C C . ALA A 1 124 ? 14.902 -11.860 -25.439 1.00 95.06 124 ALA A C 1
ATOM 910 O O . ALA A 1 124 ? 14.241 -10.822 -25.468 1.00 95.06 124 ALA A O 1
ATOM 911 N N . ALA A 1 125 ? 15.636 -12.195 -24.376 1.00 92.06 125 ALA A N 1
ATOM 912 C CA . ALA A 1 125 ? 15.760 -11.313 -23.216 1.00 92.06 125 ALA A CA 1
ATOM 913 C C . ALA A 1 125 ? 16.450 -9.994 -23.604 1.00 92.06 125 ALA A C 1
ATOM 915 O O . ALA A 1 125 ? 17.517 -9.997 -24.221 1.00 92.06 125 ALA A O 1
ATOM 916 N N . ARG A 1 126 ? 15.846 -8.858 -23.241 1.00 89.81 126 ARG A N 1
ATOM 917 C CA . ARG A 1 126 ? 16.422 -7.534 -23.488 1.00 89.81 126 ARG A CA 1
ATOM 918 C C . ARG A 1 126 ? 17.578 -7.284 -22.505 1.00 89.81 126 ARG A C 1
ATOM 920 O O . ARG A 1 126 ? 17.352 -7.346 -21.291 1.00 89.81 126 ARG A O 1
ATOM 927 N N . PRO A 1 127 ? 18.797 -6.970 -22.985 1.00 87.75 127 PRO A N 1
ATOM 928 C CA . PRO A 1 127 ? 19.946 -6.739 -22.112 1.00 87.75 127 PRO A CA 1
ATOM 929 C C . PRO A 1 127 ? 19.684 -5.630 -21.087 1.00 87.75 127 PRO A C 1
ATOM 931 O O . PRO A 1 127 ? 19.260 -4.539 -21.455 1.00 87.75 127 PRO A O 1
ATOM 934 N N . GLY A 1 128 ? 19.931 -5.916 -19.805 1.00 85.31 128 GLY A N 1
ATOM 935 C CA . GLY A 1 128 ? 19.766 -4.961 -18.701 1.00 85.31 128 GLY A CA 1
ATOM 936 C C . GLY A 1 128 ? 18.351 -4.844 -18.115 1.00 85.31 128 GLY A C 1
ATOM 937 O O . GLY A 1 128 ? 18.171 -4.103 -17.156 1.00 85.31 128 GLY A O 1
ATOM 938 N N . TYR A 1 129 ? 17.361 -5.584 -18.629 1.00 85.00 129 TYR A N 1
ATOM 939 C CA . TYR A 1 129 ? 15.957 -5.499 -18.184 1.00 85.00 129 TYR A CA 1
ATOM 940 C C . TYR A 1 129 ? 15.511 -6.697 -17.333 1.00 85.00 129 TYR A C 1
ATOM 942 O O . TYR A 1 129 ? 14.338 -7.062 -17.348 1.00 85.00 129 TYR A O 1
ATOM 950 N N . LEU A 1 130 ? 16.432 -7.330 -16.605 1.00 86.06 130 LEU A N 1
ATOM 951 C CA . LEU A 1 130 ? 16.100 -8.338 -15.598 1.00 86.06 130 LEU A CA 1
ATOM 952 C C . LEU A 1 130 ? 15.788 -7.637 -14.273 1.00 86.06 130 LEU A C 1
ATOM 954 O O . LEU A 1 130 ? 16.598 -6.843 -13.795 1.00 86.06 130 LEU A O 1
ATOM 958 N N . TYR A 1 131 ? 14.650 -7.952 -13.657 1.00 84.00 131 TYR A N 1
ATOM 959 C CA . TYR A 1 131 ? 14.269 -7.372 -12.374 1.00 84.00 131 TYR A CA 1
ATOM 960 C C . TYR A 1 131 ? 13.712 -8.408 -11.402 1.00 84.00 131 TYR A C 1
ATOM 962 O O . TYR A 1 131 ? 13.209 -9.468 -11.777 1.00 84.00 131 TYR A O 1
ATOM 970 N N . ARG A 1 132 ? 13.815 -8.072 -10.118 1.00 87.00 132 ARG A N 1
ATOM 971 C CA . ARG A 1 132 ? 13.324 -8.862 -8.994 1.00 87.00 132 ARG A CA 1
ATOM 972 C C . ARG A 1 132 ? 12.320 -8.022 -8.214 1.00 87.00 132 ARG A C 1
ATOM 974 O O . ARG A 1 132 ? 12.615 -6.877 -7.886 1.00 87.00 132 ARG A O 1
ATOM 981 N N . ALA A 1 133 ? 11.168 -8.606 -7.900 1.00 88.94 133 ALA A N 1
ATOM 982 C CA . ALA A 1 133 ? 10.138 -7.971 -7.090 1.00 88.94 133 ALA A CA 1
ATOM 983 C C . ALA A 1 133 ? 9.559 -8.956 -6.062 1.00 88.94 133 ALA A C 1
ATOM 985 O O . ALA A 1 133 ? 9.113 -10.054 -6.394 1.00 88.94 133 ALA A O 1
ATOM 986 N N . THR A 1 134 ? 9.558 -8.556 -4.801 1.00 92.38 134 THR A N 1
ATOM 987 C CA . THR A 1 134 ? 8.943 -9.229 -3.663 1.00 92.38 134 THR A CA 1
ATOM 988 C C . THR A 1 134 ? 7.486 -8.788 -3.539 1.00 92.38 134 THR A C 1
ATOM 990 O O . THR A 1 134 ? 7.152 -7.615 -3.711 1.00 92.38 134 THR A O 1
ATOM 993 N N . TYR A 1 135 ? 6.606 -9.745 -3.257 1.00 93.88 135 TYR A N 1
ATOM 994 C CA . TYR A 1 135 ? 5.168 -9.548 -3.113 1.00 93.88 135 TYR A CA 1
ATOM 995 C C . TYR A 1 135 ? 4.670 -10.219 -1.839 1.00 93.88 135 TYR A C 1
ATOM 997 O O 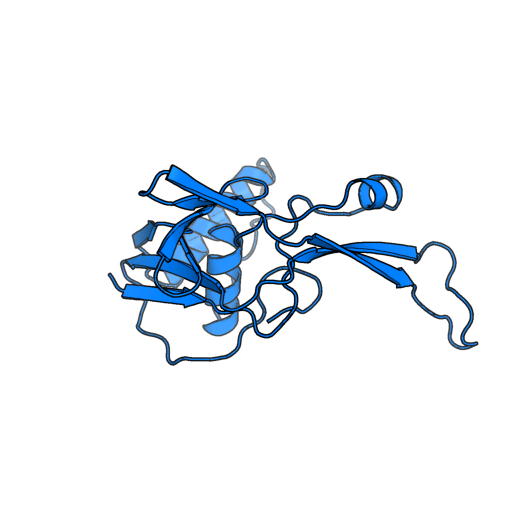. TYR A 1 135 ? 5.047 -11.357 -1.539 1.00 93.88 135 TYR A O 1
ATOM 1005 N N . LEU A 1 136 ? 3.745 -9.564 -1.148 1.00 94.62 136 LEU A N 1
ATOM 1006 C CA . LEU A 1 136 ? 2.926 -10.198 -0.123 1.00 94.62 136 LEU A CA 1
ATOM 1007 C C . LEU A 1 136 ? 1.877 -11.090 -0.777 1.00 94.62 136 LEU A C 1
ATOM 1009 O O . LEU A 1 136 ? 1.324 -10.735 -1.817 1.00 94.62 136 LEU A O 1
ATOM 1013 N N . HIS A 1 137 ? 1.535 -12.199 -0.130 1.00 92.19 137 HIS A N 1
ATOM 1014 C CA . HIS A 1 137 ? 0.401 -13.040 -0.519 1.00 92.19 137 HIS A CA 1
ATOM 1015 C C . HIS A 1 137 ? -0.659 -13.052 0.592 1.00 92.19 137 HIS A C 1
ATOM 1017 O O . HIS A 1 137 ? -0.841 -14.070 1.263 1.00 92.19 137 HIS A O 1
ATOM 1023 N N . PRO A 1 138 ? -1.342 -11.914 0.825 1.00 85.88 138 PRO A N 1
ATOM 1024 C CA . PRO A 1 138 ? -2.344 -11.808 1.874 1.00 85.88 138 PRO A CA 1
ATOM 1025 C C . PRO A 1 138 ? -3.503 -12.775 1.606 1.00 85.88 138 PRO A C 1
ATOM 1027 O O . PRO A 1 138 ? -4.057 -12.824 0.511 1.00 85.88 138 PRO A O 1
ATOM 1030 N N . ARG A 1 139 ? -3.887 -13.552 2.623 1.00 85.81 139 ARG A N 1
ATOM 1031 C CA . ARG A 1 139 ? -5.066 -14.427 2.587 1.00 85.81 139 ARG A CA 1
ATOM 1032 C C . ARG A 1 139 ? -6.056 -13.984 3.650 1.00 85.81 139 ARG A C 1
ATOM 1034 O O . ARG A 1 139 ? -5.732 -14.059 4.834 1.00 85.81 139 ARG A O 1
ATOM 1041 N N . ARG A 1 140 ? -7.258 -13.577 3.223 1.00 89.62 140 ARG A N 1
ATOM 1042 C CA . ARG A 1 140 ? -8.325 -13.073 4.112 1.00 89.62 140 ARG A CA 1
ATOM 1043 C C . ARG A 1 140 ? -7.828 -11.929 5.010 1.00 89.62 140 ARG A C 1
ATOM 1045 O O . ARG A 1 140 ? -8.081 -11.927 6.213 1.00 89.62 140 ARG A O 1
ATOM 1052 N N . VAL A 1 141 ? -7.066 -11.010 4.417 1.00 95.06 141 VAL A N 1
ATOM 1053 C CA . VAL A 1 141 ? -6.513 -9.833 5.094 1.00 95.06 141 VAL A CA 1
ATOM 1054 C C . VAL A 1 141 ? -7.247 -8.594 4.607 1.00 95.06 141 VAL A C 1
ATOM 1056 O O . VAL A 1 141 ? -7.465 -8.449 3.405 1.00 95.06 141 VAL A O 1
ATOM 1059 N N . ALA A 1 142 ? -7.575 -7.701 5.532 1.00 97.00 142 ALA A N 1
ATOM 1060 C CA . ALA A 1 142 ? -7.967 -6.338 5.218 1.00 97.00 142 ALA A CA 1
ATOM 1061 C C . ALA A 1 142 ? -7.069 -5.350 5.969 1.00 97.00 142 ALA A C 1
ATOM 1063 O O . ALA A 1 142 ? -6.726 -5.586 7.127 1.00 97.00 142 ALA A O 1
ATOM 1064 N N . TYR A 1 143 ? -6.709 -4.247 5.325 1.00 97.44 143 TYR A N 1
ATOM 1065 C CA . TYR A 1 143 ? -6.045 -3.117 5.967 1.00 97.44 143 TYR A CA 1
ATOM 1066 C C . TYR A 1 143 ? -7.094 -2.077 6.333 1.00 97.44 143 TYR A C 1
ATOM 1068 O O . TYR A 1 143 ? -7.944 -1.745 5.505 1.00 97.44 143 TYR A O 1
ATOM 1076 N N . ILE A 1 144 ? -7.062 -1.607 7.573 1.00 97.88 144 ILE A N 1
ATOM 1077 C CA . ILE A 1 144 ? -8.058 -0.689 8.118 1.00 97.88 144 ILE A CA 1
ATOM 1078 C C . ILE A 1 144 ? -7.391 0.649 8.411 1.00 97.88 144 ILE A C 1
ATOM 1080 O O . ILE A 1 144 ? -6.350 0.700 9.073 1.00 97.88 144 ILE A O 1
ATOM 1084 N N . TYR A 1 145 ? -8.035 1.710 7.940 1.00 97.88 145 TYR A N 1
ATOM 1085 C CA . TYR A 1 145 ? -7.741 3.086 8.305 1.00 97.88 145 TYR A CA 1
ATOM 1086 C C . TYR A 1 145 ? -9.000 3.752 8.827 1.00 97.88 145 TYR A C 1
ATOM 1088 O O . TYR A 1 145 ? -10.088 3.536 8.295 1.00 97.88 145 TYR A O 1
ATOM 1096 N N . TYR A 1 146 ? -8.840 4.615 9.816 1.00 97.12 146 TYR A N 1
ATOM 1097 C CA . TYR A 1 146 ? -9.869 5.576 10.181 1.00 97.12 146 TYR A CA 1
ATOM 1098 C C . TYR A 1 146 ? -9.511 6.900 9.527 1.00 97.12 146 TYR A C 1
ATOM 1100 O O . TYR A 1 146 ? -8.377 7.357 9.650 1.00 97.12 146 TYR A O 1
ATOM 1108 N N . VAL A 1 147 ? -10.444 7.491 8.788 1.00 97.06 147 VAL A N 1
ATOM 1109 C CA . VAL A 1 147 ? -10.205 8.732 8.043 1.00 97.06 147 VAL A CA 1
ATOM 1110 C C . VAL A 1 147 ? -11.255 9.750 8.443 1.00 97.06 147 VAL A C 1
ATOM 1112 O O . VAL A 1 147 ? -12.453 9.464 8.418 1.00 97.06 147 VAL A O 1
ATOM 1115 N N . ASP A 1 148 ? -10.826 10.939 8.843 1.00 97.06 148 ASP A N 1
ATOM 1116 C CA . ASP A 1 148 ? -11.728 12.038 9.152 1.00 97.06 148 ASP A CA 1
ATOM 1117 C C . ASP A 1 148 ? -11.793 13.060 8.017 1.00 97.06 148 ASP A C 1
ATOM 1119 O O . ASP A 1 148 ? -10.774 13.402 7.428 1.00 97.06 148 ASP A O 1
ATOM 1123 N N . GLY A 1 149 ? -13.005 13.533 7.717 1.00 94.44 149 GLY A N 1
ATOM 1124 C CA . GLY A 1 149 ? -13.293 14.503 6.655 1.00 94.44 149 GLY A CA 1
ATOM 1125 C C . GLY A 1 149 ? -13.437 13.938 5.230 1.00 94.44 149 GLY A C 1
ATOM 1126 O O . GLY A 1 149 ? -14.016 14.602 4.377 1.00 94.44 149 GLY A O 1
ATOM 1127 N N . LEU A 1 150 ? -13.028 12.687 4.977 1.00 93.31 150 LEU A N 1
ATOM 1128 C CA . LEU A 1 150 ? -13.208 12.041 3.669 1.00 93.31 150 LEU A CA 1
ATOM 1129 C C . LEU A 1 150 ? -14.690 11.778 3.354 1.00 93.31 150 LEU A C 1
ATOM 1131 O O . LEU A 1 150 ? -15.412 11.177 4.155 1.00 93.31 150 LEU A O 1
ATOM 1135 N N . THR A 1 151 ? -15.120 12.163 2.151 1.00 88.12 151 THR A N 1
ATOM 1136 C CA . THR A 1 151 ? -16.453 11.822 1.631 1.00 88.12 151 THR A CA 1
ATOM 1137 C C . THR A 1 151 ? -16.583 10.310 1.450 1.00 88.12 151 THR A C 1
ATOM 1139 O O . THR A 1 151 ? -15.667 9.656 0.957 1.00 88.12 151 THR A O 1
ATOM 1142 N N . ALA A 1 152 ? -17.726 9.740 1.839 1.00 87.50 152 ALA A N 1
ATOM 1143 C CA . ALA A 1 152 ? -17.962 8.304 1.732 1.00 87.50 152 ALA A CA 1
ATOM 1144 C C . ALA A 1 152 ? -17.844 7.816 0.278 1.00 87.50 152 ALA A C 1
ATOM 1146 O O . ALA A 1 152 ? -18.478 8.348 -0.633 1.00 87.50 152 ALA A O 1
ATOM 1147 N N . ILE A 1 153 ? -17.058 6.760 0.083 1.00 89.81 153 ILE A N 1
ATOM 1148 C CA . ILE A 1 153 ? -16.772 6.171 -1.225 1.00 89.81 153 ILE A CA 1
ATOM 1149 C C . ILE A 1 153 ? -17.481 4.820 -1.311 1.00 89.81 153 ILE A C 1
ATOM 1151 O O . ILE A 1 153 ? -17.485 4.043 -0.353 1.00 89.81 153 ILE A O 1
ATOM 1155 N N . ARG A 1 154 ? -18.084 4.518 -2.464 1.00 91.44 154 ARG A N 1
ATOM 1156 C CA . ARG A 1 154 ? -18.650 3.186 -2.712 1.00 91.44 154 ARG A CA 1
ATOM 1157 C C . ARG A 1 154 ? -17.526 2.146 -2.823 1.00 91.44 154 ARG A C 1
ATOM 1159 O O . ARG A 1 154 ? -16.470 2.473 -3.364 1.00 91.44 154 ARG A O 1
ATOM 1166 N N . PRO A 1 155 ? -17.744 0.894 -2.377 1.00 91.81 155 PRO A N 1
ATOM 1167 C CA . PRO A 1 155 ? -16.780 -0.180 -2.590 1.00 91.81 155 PRO A CA 1
ATOM 1168 C C . PRO A 1 155 ? -16.403 -0.287 -4.069 1.00 91.81 155 PRO A C 1
ATOM 1170 O O . PRO A 1 155 ? -17.273 -0.425 -4.929 1.00 91.81 155 PRO A O 1
ATOM 1173 N N . THR A 1 156 ? -15.109 -0.197 -4.359 1.00 95.62 156 THR A N 1
ATOM 1174 C CA . THR A 1 156 ? -14.580 -0.209 -5.723 1.00 95.62 156 THR A CA 1
ATOM 1175 C C . THR A 1 156 ? -13.169 -0.785 -5.743 1.00 95.62 156 THR A C 1
ATOM 1177 O O . THR A 1 156 ? -12.479 -0.797 -4.721 1.00 95.62 156 THR A O 1
ATOM 1180 N N . ALA A 1 157 ? -12.744 -1.279 -6.903 1.00 95.12 157 ALA A N 1
ATOM 1181 C CA . ALA A 1 157 ? -11.374 -1.718 -7.121 1.00 95.12 157 ALA A CA 1
ATOM 1182 C C . ALA A 1 157 ? -10.506 -0.517 -7.512 1.00 95.12 157 ALA A C 1
ATOM 1184 O O . ALA A 1 157 ? -10.872 0.259 -8.393 1.00 95.12 157 ALA A O 1
ATOM 1185 N N . VAL A 1 158 ? -9.341 -0.394 -6.882 1.00 94.12 158 VAL A N 1
ATOM 1186 C CA . VAL A 1 158 ? -8.363 0.666 -7.162 1.00 94.12 158 VAL A CA 1
ATOM 1187 C C . VAL A 1 158 ? -7.003 0.064 -7.475 1.00 94.12 158 VAL A C 1
ATOM 1189 O O . VAL A 1 158 ? -6.748 -1.110 -7.202 1.00 94.12 158 VAL A O 1
ATOM 1192 N N . ARG A 1 159 ? -6.104 0.853 -8.061 1.00 94.75 159 ARG A N 1
ATOM 1193 C CA . ARG A 1 159 ? -4.680 0.514 -8.049 1.00 94.75 159 ARG A CA 1
ATOM 1194 C C . ARG A 1 159 ? -4.104 0.921 -6.699 1.00 94.75 159 ARG A C 1
ATOM 1196 O O . ARG A 1 159 ? -4.309 2.046 -6.259 1.00 94.75 159 ARG A O 1
ATOM 1203 N N . LEU A 1 160 ? -3.392 0.009 -6.042 1.00 94.19 160 LEU A N 1
ATOM 1204 C CA . LEU A 1 160 ? -2.764 0.288 -4.753 1.00 94.19 160 LEU A CA 1
ATOM 1205 C C . LEU A 1 160 ? -1.388 -0.374 -4.657 1.00 94.19 160 LEU A C 1
ATOM 1207 O O . LEU A 1 160 ? -1.245 -1.589 -4.810 1.00 94.19 160 LEU A O 1
ATOM 1211 N N . GLY A 1 161 ? -0.378 0.436 -4.339 1.00 91.56 161 GLY A N 1
ATOM 1212 C CA . GLY A 1 161 ? 1.019 0.009 -4.297 1.00 91.56 161 GLY A CA 1
ATOM 1213 C C . GLY A 1 161 ? 1.692 0.023 -5.674 1.00 91.56 161 GLY A C 1
ATOM 1214 O O . GLY A 1 161 ? 1.306 0.777 -6.562 1.00 91.56 161 GLY A O 1
ATOM 1215 N N . GLY A 1 162 ? 2.741 -0.786 -5.836 1.00 89.81 162 GLY A N 1
ATOM 1216 C CA . GLY A 1 162 ? 3.543 -0.853 -7.068 1.00 89.81 162 GLY A CA 1
ATOM 1217 C C . GLY A 1 162 ? 3.077 -1.928 -8.054 1.00 89.81 162 GLY A C 1
ATOM 1218 O O . GLY A 1 162 ? 2.149 -2.669 -7.764 1.00 89.81 162 GLY A O 1
ATOM 1219 N N . GLU A 1 163 ? 3.753 -2.055 -9.203 1.00 88.38 163 GLU A N 1
ATOM 1220 C CA . GLU A 1 163 ? 3.611 -3.171 -10.170 1.00 88.38 163 GLU A CA 1
ATOM 1221 C C . GLU A 1 163 ? 2.164 -3.471 -10.625 1.00 88.38 163 GLU A C 1
ATOM 1223 O O . GLU A 1 163 ? 1.798 -4.623 -10.875 1.00 88.38 163 GLU A O 1
ATOM 1228 N N . GLY A 1 164 ? 1.307 -2.445 -10.691 1.00 87.38 164 GLY A N 1
ATOM 1229 C CA . GLY A 1 164 ? -0.073 -2.580 -11.167 1.00 87.38 164 GLY A CA 1
ATOM 1230 C C . GLY A 1 164 ? -0.936 -3.519 -10.320 1.00 87.38 164 GLY A C 1
ATOM 1231 O O . GLY A 1 164 ? -1.753 -4.261 -10.870 1.00 87.38 164 GLY A O 1
ATOM 1232 N N . ARG A 1 165 ? -0.737 -3.551 -8.996 1.00 93.31 165 ARG A N 1
ATOM 1233 C CA . ARG A 1 165 ? -1.571 -4.344 -8.075 1.00 93.31 165 ARG A CA 1
ATOM 1234 C C . ARG A 1 165 ? -2.863 -3.603 -7.703 1.00 93.31 165 ARG A C 1
ATOM 1236 O O . ARG A 1 165 ? -2.966 -2.389 -7.883 1.00 93.31 165 ARG A O 1
ATOM 1243 N N . SER A 1 166 ? -3.842 -4.374 -7.229 1.00 90.44 166 SER A N 1
ATOM 1244 C CA . SER A 1 166 ? -5.190 -3.938 -6.851 1.00 90.44 166 SER A CA 1
ATOM 1245 C C . SER A 1 166 ? -5.654 -4.637 -5.584 1.00 90.44 166 SER A C 1
ATOM 1247 O O . SER A 1 166 ? -5.337 -5.843 -5.430 1.00 90.44 166 SER A O 1
#

Foldseek 3Di:
DDKDKADFPWWAAQWPDDPPAPVCLVVTDGFPDHDPLLVLVFVCVVVVHAFDQDPDDDDSVVSSVVSSVVSCVVQQWPDKDDFWKDAPNFIFHGDRAWTAGPVRDIGGWDKDKDWDFDADPVRHGDPRGIGIHITTGDDRMMTIMDTPRGDDDDDDDTQTHDDRTD

Secondary structure (DSSP, 8-state):
-EEEEE--SS-B-EESS---SHHHHTT--EESS--HHHHHHHHHHHHT-------SSS-HHHHHHHHHHHHHHHTT--EEEEEEEEETTEEEEE-SSEEE-TTS-EEE--EEEEEEEEEPTTSSEEEEEEEEEEEE--SSEEEEEEEESPPP--S-----SSTT--